Protein AF-A0A9P6XRP1-F1 (afdb_monomer)

Solvent-accessible surface area (backbone atoms only — not comparable to full-atom values): 5978 Å² total; per-residue (Å²): 118,66,73,61,54,53,50,50,51,53,54,51,52,73,62,28,46,58,67,62,19,50,52,28,44,57,47,39,51,54,45,50,51,39,52,51,50,14,52,76,66,71,29,78,75,38,48,65,73,31,48,69,54,22,50,59,43,39,60,51,50,51,52,46,34,73,76,72,41,77,68,39,49,83,39,25,36,68,64,21,25,47,23,54,51,51,41,44,73,55,21,72,96,36,57,67,60,33,65,71,50,61,78,63,78,77,78,78,135

Mean predicted aligned error: 6.59 Å

Radius of gyration: 15.93 Å; Cα contacts (8 Å, |Δi|>4): 93; chains: 1; bounding box: 31×44×41 Å

Secondary structure (DSSP, 8-state):
-HHHHHHHHHHHHHHS-HHHHHHHHHHHHHHHHHHHHHHHTTSGGGGGGGHHHHHHHHHHHHHHHHHH-S--HHHHHHHHHHHHHHHHHT-TT-HHHHHHHGGGGG---

pLDDT: mean 87.49, std 15.51, range [41.03, 98.69]

Organism: NCBI:txid936053

Nearest PDB structures (foldseek):
  8e0m-assembly1_C  TM=4.552E-01  e=9.151E-01  synthetic construct
  6xr2-assembly2_D  TM=5.315E-01  e=1.558E+00  synthetic construct
  8e0m-assembly2_E  TM=5.273E-01  e=3.648E+00  synthetic construct

Sequence (109 aa):
MLARADAMQKQRAGLLDELLRRELLDREARDQAAQHAAIADGGGEAFKGTAPVAKAN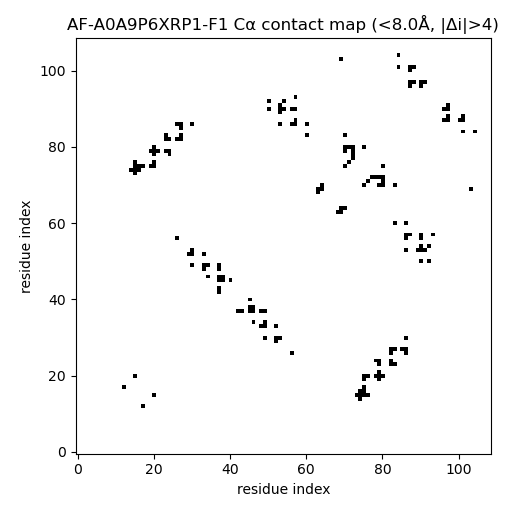AEWLKTVIAEKGWPTRSRVGRDGAKAAWLLVQHADQDPDFQAQVLPHRSTRR

Structure (mmCIF, N/CA/C/O backbone):
data_AF-A0A9P6XRP1-F1
#
_entry.id   AF-A0A9P6XRP1-F1
#
loop_
_atom_site.group_PDB
_atom_site.id
_atom_site.type_symbol
_atom_site.label_atom_id
_atom_site.label_alt_id
_atom_site.label_comp_id
_atom_site.label_asym_id
_atom_site.label_entity_id
_atom_site.label_seq_id
_atom_site.pdbx_PDB_ins_code
_atom_site.Cartn_x
_atom_site.Cartn_y
_atom_site.Cartn_z
_atom_site.occupancy
_atom_site.B_iso_or_equiv
_atom_site.auth_seq_id
_atom_site.auth_comp_id
_atom_site.auth_asym_id
_atom_site.auth_atom_id
_atom_site.pdbx_PDB_model_num
ATOM 1 N N . MET A 1 1 ? -18.897 28.769 14.129 1.00 57.03 1 MET A N 1
ATOM 2 C CA . MET A 1 1 ? -19.051 27.385 13.619 1.00 57.03 1 MET A CA 1
ATOM 3 C C . MET A 1 1 ? -17.713 26.683 13.346 1.00 57.03 1 MET A C 1
ATOM 5 O O . MET A 1 1 ? -17.628 25.501 13.640 1.00 57.03 1 MET A O 1
ATOM 9 N N . LEU A 1 2 ? -16.662 27.384 12.893 1.00 61.72 2 LEU A N 1
ATOM 10 C CA . LEU A 1 2 ? -15.344 26.805 12.551 1.00 61.72 2 LEU A CA 1
ATOM 11 C C . LEU A 1 2 ? -14.619 26.069 13.704 1.00 61.72 2 LEU A C 1
ATOM 13 O O . LEU A 1 2 ? -14.186 24.939 13.524 1.00 61.72 2 LEU A O 1
ATOM 17 N N . ALA A 1 3 ? -14.583 26.629 14.919 1.00 66.69 3 ALA A N 1
ATOM 18 C CA . ALA A 1 3 ? -13.836 26.032 16.040 1.00 66.69 3 ALA A CA 1
ATOM 19 C C . ALA A 1 3 ? -14.359 24.655 16.513 1.00 66.69 3 ALA A C 1
ATOM 21 O O . ALA A 1 3 ? -13.591 23.829 17.002 1.00 66.69 3 ALA A O 1
ATOM 22 N N . ARG A 1 4 ? -15.665 24.382 16.355 1.00 63.12 4 ARG A N 1
ATOM 23 C CA . ARG A 1 4 ? -16.249 23.062 16.665 1.00 63.12 4 ARG A CA 1
ATOM 24 C C . ARG A 1 4 ? -15.907 22.021 15.597 1.00 63.12 4 ARG A C 1
ATOM 26 O O . ARG A 1 4 ? -15.683 20.868 15.950 1.00 63.12 4 ARG A O 1
ATOM 33 N N . ALA A 1 5 ? -15.835 22.421 14.327 1.00 58.97 5 ALA A N 1
ATOM 34 C CA . ALA A 1 5 ? -15.442 21.535 13.233 1.00 58.97 5 ALA A CA 1
ATOM 35 C C . ALA A 1 5 ? -13.969 21.108 13.362 1.00 58.97 5 ALA A C 1
ATOM 37 O O . ALA A 1 5 ? -13.679 19.916 13.287 1.00 58.97 5 ALA A O 1
ATOM 38 N N . ASP A 1 6 ? -13.078 22.047 13.694 1.00 59.38 6 ASP A N 1
ATOM 39 C CA . ASP A 1 6 ? -11.656 21.760 13.924 1.00 59.38 6 ASP A CA 1
ATOM 40 C C . ASP A 1 6 ? -11.427 20.850 15.139 1.00 59.38 6 ASP A C 1
ATOM 42 O O . ASP A 1 6 ? -10.606 19.933 15.089 1.00 59.38 6 ASP A O 1
ATOM 46 N N . ALA A 1 7 ? -12.171 21.056 16.231 1.00 61.81 7 ALA A N 1
ATOM 47 C CA . ALA A 1 7 ? -12.112 20.187 17.408 1.00 61.81 7 ALA A CA 1
ATOM 48 C C . ALA A 1 7 ? -12.607 18.765 17.097 1.00 61.81 7 ALA A C 1
ATOM 50 O O . ALA A 1 7 ? -11.963 17.793 17.492 1.00 61.81 7 ALA A O 1
ATOM 51 N N . MET A 1 8 ? -13.694 18.628 16.330 1.00 61.66 8 MET A N 1
ATOM 52 C CA . MET A 1 8 ? -14.182 17.326 15.867 1.00 61.66 8 MET A CA 1
ATOM 53 C C . MET A 1 8 ? -13.201 16.656 14.901 1.00 61.66 8 MET A C 1
ATOM 55 O O . MET A 1 8 ? -13.031 15.443 14.971 1.00 61.66 8 MET A O 1
ATOM 59 N N . GLN A 1 9 ? -12.520 17.408 14.033 1.00 58.97 9 GLN A N 1
ATOM 60 C CA . GLN A 1 9 ? -11.468 16.871 13.163 1.00 58.97 9 GLN A CA 1
ATOM 61 C C . GLN A 1 9 ? -10.245 16.408 13.953 1.00 58.97 9 GLN A C 1
ATOM 63 O O . GLN A 1 9 ? -9.753 15.315 13.691 1.00 58.97 9 GLN A O 1
ATOM 68 N N . LYS A 1 10 ? -9.792 17.171 14.953 1.00 56.56 10 LYS A N 1
ATOM 69 C CA . LYS A 1 10 ? -8.681 16.772 15.834 1.00 56.56 10 LYS A CA 1
ATOM 70 C C . LYS A 1 10 ? -9.030 15.562 16.700 1.00 56.56 10 LYS A C 1
ATOM 72 O O . LYS A 1 10 ? -8.217 14.656 16.833 1.00 56.56 10 LYS A O 1
ATOM 77 N N . GLN A 1 11 ? -10.249 15.504 17.234 1.00 58.88 11 GLN A N 1
ATOM 78 C CA . GLN A 1 11 ? -10.732 14.353 18.000 1.00 58.88 11 GLN A CA 1
ATOM 79 C C . GLN A 1 11 ? -10.902 13.115 17.110 1.00 58.88 11 GLN A C 1
ATOM 81 O O . GLN A 1 11 ? -10.578 12.008 17.527 1.00 58.88 11 GLN A O 1
ATOM 86 N N . ARG A 1 12 ? -11.352 13.297 15.863 1.00 57.28 12 ARG A N 1
ATOM 87 C CA . ARG A 1 12 ? -11.439 12.223 14.871 1.00 57.28 12 ARG A CA 1
ATOM 88 C C . ARG A 1 12 ? -10.050 11.738 14.456 1.00 57.28 12 ARG A C 1
ATOM 90 O O . ARG A 1 12 ? -9.876 10.536 14.379 1.00 57.28 12 ARG A O 1
ATOM 97 N N . ALA A 1 13 ? -9.072 12.628 14.287 1.00 56.22 13 ALA A N 1
ATOM 98 C CA . ALA A 1 13 ? -7.672 12.269 14.040 1.00 56.22 13 ALA A CA 1
ATOM 99 C C . ALA A 1 13 ? -7.040 11.511 15.223 1.00 56.22 13 ALA A C 1
ATOM 101 O O . ALA A 1 13 ? -6.320 10.546 15.014 1.00 56.22 13 ALA A O 1
ATOM 102 N N . GLY A 1 14 ? -7.376 11.865 16.471 1.00 58.84 14 GLY A N 1
ATOM 103 C CA . GLY A 1 14 ? -6.929 11.126 17.662 1.00 58.84 14 GLY A CA 1
ATOM 104 C C . GLY A 1 14 ? -7.532 9.720 17.819 1.00 58.84 14 GLY A C 1
ATOM 105 O O . GLY A 1 14 ? -7.004 8.921 18.586 1.00 58.84 14 GLY A O 1
ATOM 106 N N . LEU A 1 15 ? -8.622 9.410 17.105 1.00 66.38 15 LEU A N 1
ATOM 107 C CA . LEU A 1 15 ? -9.241 8.076 17.050 1.00 66.38 15 LEU A CA 1
ATOM 108 C C . LEU A 1 15 ? -8.732 7.226 15.873 1.00 66.38 15 LEU A C 1
ATOM 110 O O . LEU A 1 15 ? -9.008 6.026 15.831 1.00 66.38 15 LEU A O 1
ATOM 114 N N . LEU A 1 16 ? -8.037 7.835 14.908 1.00 78.44 16 LEU A N 1
ATOM 115 C CA . LEU A 1 16 ? -7.468 7.131 13.764 1.00 78.44 16 LEU A CA 1
ATOM 116 C C . LEU A 1 16 ? -6.093 6.562 14.126 1.00 78.44 16 LEU A C 1
ATOM 118 O O . LEU A 1 16 ? -5.305 7.183 14.836 1.00 78.44 16 LEU A O 1
ATOM 122 N N . ASP A 1 17 ? -5.780 5.385 13.588 1.00 91.50 17 ASP A N 1
ATOM 123 C CA . ASP A 1 17 ? -4.416 4.857 13.588 1.00 91.50 17 ASP A CA 1
ATOM 124 C C . ASP A 1 17 ? -3.611 5.633 12.531 1.00 91.50 17 ASP A C 1
ATOM 126 O O . ASP A 1 17 ? -3.450 5.193 11.391 1.00 91.50 17 ASP A O 1
ATOM 130 N N . GLU A 1 18 ? -3.181 6.848 12.890 1.00 92.31 18 GLU A N 1
ATOM 131 C CA . GLU A 1 18 ? -2.470 7.765 11.987 1.00 92.31 18 GLU A CA 1
ATOM 132 C C . GLU A 1 18 ? -1.111 7.204 11.545 1.00 92.31 18 GLU A C 1
ATOM 134 O O . GLU A 1 18 ? -0.655 7.494 10.439 1.00 92.31 18 GLU A O 1
ATOM 139 N N . LEU A 1 19 ? -0.483 6.347 12.360 1.00 94.81 19 LEU A N 1
ATOM 140 C CA . LEU A 1 19 ? 0.744 5.650 11.970 1.00 94.81 19 LEU A CA 1
ATOM 141 C C . LEU A 1 19 ? 0.464 4.623 10.873 1.00 94.81 19 LEU A C 1
ATOM 143 O O . LEU A 1 19 ? 1.150 4.620 9.852 1.00 94.81 19 LEU A O 1
ATOM 147 N N . LEU A 1 20 ? -0.571 3.793 11.040 1.00 95.94 20 LEU A N 1
ATOM 148 C CA . LEU A 1 20 ? -0.969 2.841 10.004 1.00 95.94 20 LEU A CA 1
ATOM 149 C C . LEU A 1 20 ? -1.435 3.557 8.734 1.00 95.94 20 LEU A C 1
ATOM 151 O O . LEU A 1 20 ? -1.093 3.132 7.635 1.00 95.94 20 LEU A O 1
ATOM 155 N N . ARG A 1 21 ? -2.190 4.652 8.866 1.00 96.44 21 ARG A N 1
ATOM 156 C CA . ARG A 1 21 ? -2.600 5.471 7.721 1.00 96.44 21 ARG A CA 1
ATOM 157 C C . ARG A 1 21 ? -1.391 6.010 6.963 1.00 96.44 21 ARG A C 1
ATOM 159 O O . ARG A 1 21 ? -1.361 5.895 5.743 1.00 96.44 21 ARG A O 1
ATOM 166 N N . ARG A 1 22 ? -0.405 6.575 7.662 1.00 97.50 22 ARG A N 1
ATOM 167 C CA . ARG A 1 22 ? 0.806 7.108 7.030 1.00 97.50 22 ARG A CA 1
ATOM 168 C C . ARG A 1 22 ? 1.581 6.020 6.291 1.00 97.50 22 ARG A C 1
ATOM 170 O O . ARG A 1 22 ? 1.905 6.215 5.128 1.00 97.50 22 ARG A O 1
ATOM 177 N N . GLU A 1 23 ? 1.779 4.858 6.911 1.00 98.31 23 GLU A N 1
ATOM 178 C CA . GLU A 1 23 ? 2.462 3.733 6.257 1.00 98.31 23 GLU A CA 1
ATOM 179 C C . GLU A 1 23 ? 1.692 3.226 5.024 1.00 98.31 23 GLU A C 1
ATOM 181 O O . GLU A 1 23 ? 2.297 2.922 3.997 1.00 98.31 23 GLU A O 1
ATOM 186 N N . LEU A 1 24 ? 0.355 3.178 5.084 1.00 98.31 24 LEU A N 1
ATOM 187 C CA . LEU A 1 24 ? -0.480 2.829 3.930 1.00 98.31 24 LEU A CA 1
ATOM 188 C C . LEU A 1 24 ? -0.275 3.802 2.762 1.00 98.31 24 LEU A C 1
ATOM 190 O O . LEU A 1 24 ? -0.115 3.360 1.625 1.00 98.31 24 LEU A O 1
ATOM 194 N N . LEU A 1 25 ? -0.246 5.107 3.039 1.00 98.56 25 LEU A N 1
ATOM 195 C CA . LEU A 1 25 ? -0.028 6.140 2.023 1.00 98.56 25 LEU A CA 1
ATOM 196 C C . LEU A 1 25 ? 1.395 6.095 1.452 1.00 98.56 25 LEU A C 1
ATOM 198 O O . LEU A 1 25 ? 1.568 6.195 0.239 1.00 98.56 25 LEU A O 1
ATOM 202 N N . ASP A 1 26 ? 2.408 5.872 2.291 1.00 98.69 26 ASP A N 1
ATOM 203 C CA . ASP A 1 26 ? 3.802 5.743 1.849 1.00 98.69 26 ASP A CA 1
ATOM 204 C C . ASP A 1 26 ? 4.009 4.490 0.977 1.00 98.69 26 ASP A C 1
ATOM 206 O O . ASP A 1 26 ? 4.862 4.462 0.082 1.00 98.69 26 ASP A O 1
ATOM 210 N N . ARG A 1 27 ? 3.224 3.431 1.206 1.00 98.62 27 ARG A N 1
ATOM 211 C CA . ARG A 1 27 ? 3.186 2.238 0.346 1.00 98.62 27 ARG A CA 1
ATOM 212 C C . ARG A 1 27 ? 2.444 2.472 -0.961 1.00 98.62 27 ARG A C 1
ATOM 214 O O . ARG A 1 27 ? 2.977 2.078 -1.996 1.00 98.62 27 ARG A O 1
ATOM 221 N N . GLU A 1 28 ? 1.281 3.132 -0.934 1.00 98.50 28 GLU A N 1
ATOM 222 C CA . GLU A 1 28 ? 0.566 3.554 -2.154 1.00 98.50 28 GLU A CA 1
ATOM 223 C C . GLU A 1 28 ? 1.482 4.421 -3.024 1.00 98.50 28 GLU A C 1
ATOM 225 O O . GLU A 1 28 ? 1.576 4.189 -4.222 1.00 98.50 28 GLU A O 1
ATOM 230 N N . ALA A 1 29 ? 2.223 5.365 -2.438 1.00 98.62 29 ALA A N 1
ATOM 231 C CA . ALA A 1 29 ? 3.129 6.232 -3.186 1.00 98.62 29 ALA A CA 1
ATOM 232 C C . ALA A 1 29 ? 4.241 5.451 -3.909 1.00 98.62 29 ALA A C 1
ATOM 234 O O . ALA A 1 29 ? 4.492 5.691 -5.090 1.00 98.62 29 ALA A O 1
ATOM 235 N N . ARG A 1 30 ? 4.889 4.494 -3.229 1.00 98.56 30 ARG A N 1
ATOM 236 C CA . ARG A 1 30 ? 5.923 3.632 -3.834 1.00 98.56 30 ARG A CA 1
ATOM 237 C C . ARG A 1 30 ? 5.361 2.727 -4.924 1.00 98.56 30 ARG A C 1
ATOM 239 O O . ARG A 1 30 ? 5.990 2.557 -5.963 1.00 98.56 30 ARG A O 1
ATOM 246 N N . ASP A 1 31 ? 4.185 2.162 -4.679 1.00 98.44 31 ASP A N 1
ATOM 247 C CA . ASP A 1 31 ? 3.467 1.335 -5.642 1.00 98.44 31 ASP A CA 1
ATOM 248 C C . ASP A 1 31 ? 3.116 2.134 -6.904 1.00 98.44 31 ASP A C 1
ATOM 250 O O . ASP A 1 31 ? 3.526 1.767 -8.002 1.00 98.44 31 ASP A O 1
ATOM 254 N N . GLN A 1 32 ? 2.474 3.292 -6.747 1.00 98.19 32 GLN A N 1
ATOM 255 C CA . GLN A 1 32 ? 2.114 4.166 -7.861 1.00 98.19 32 GLN A CA 1
ATOM 256 C C . GLN A 1 32 ? 3.340 4.690 -8.613 1.00 98.19 32 GLN A C 1
ATOM 258 O O . GLN A 1 32 ? 3.298 4.795 -9.834 1.00 98.19 32 GLN A O 1
ATOM 263 N N . ALA A 1 33 ? 4.449 4.980 -7.925 1.00 98.44 33 ALA A N 1
ATOM 264 C CA . ALA A 1 33 ? 5.697 5.354 -8.587 1.00 98.44 33 ALA A CA 1
ATOM 265 C C . ALA A 1 33 ? 6.217 4.231 -9.501 1.00 98.44 33 ALA A C 1
ATOM 267 O O . ALA A 1 33 ? 6.617 4.508 -10.631 1.00 98.44 33 ALA A O 1
ATOM 268 N N . ALA A 1 34 ? 6.156 2.971 -9.055 1.00 98.00 34 ALA A N 1
ATOM 269 C CA . ALA A 1 34 ? 6.526 1.823 -9.881 1.00 98.00 34 ALA A CA 1
ATOM 270 C C . ALA A 1 34 ? 5.562 1.636 -11.066 1.00 98.00 34 ALA A C 1
ATOM 272 O O . ALA A 1 34 ? 6.015 1.425 -12.190 1.00 98.00 34 ALA A O 1
ATOM 273 N N . GLN A 1 35 ? 4.251 1.777 -10.841 1.00 97.75 35 GLN A N 1
ATOM 274 C CA . GLN A 1 35 ? 3.240 1.702 -11.903 1.00 97.75 35 GLN A CA 1
ATOM 275 C C . GLN A 1 35 ? 3.448 2.797 -12.961 1.00 97.75 35 GLN A C 1
ATOM 277 O O . GLN A 1 35 ? 3.465 2.517 -14.157 1.00 97.75 35 GLN A O 1
ATOM 282 N N . HIS A 1 36 ? 3.670 4.045 -12.541 1.00 98.19 36 HIS A N 1
ATOM 283 C CA . HIS A 1 36 ? 3.942 5.155 -13.454 1.00 98.19 36 HIS A CA 1
ATOM 284 C C . HIS A 1 36 ? 5.251 4.973 -14.223 1.00 98.19 36 HIS A C 1
ATOM 286 O O . HIS A 1 36 ? 5.292 5.287 -15.410 1.00 98.19 36 HIS A O 1
ATOM 292 N N . ALA A 1 37 ? 6.300 4.449 -13.582 1.00 98.12 37 ALA A N 1
ATOM 293 C CA . ALA A 1 37 ? 7.554 4.139 -14.262 1.00 98.12 37 ALA A CA 1
ATOM 294 C C . ALA A 1 37 ? 7.354 3.067 -15.344 1.00 98.12 37 ALA A C 1
ATOM 296 O O . ALA A 1 37 ? 7.811 3.254 -16.467 1.00 98.12 37 ALA A O 1
ATOM 297 N N . ALA A 1 38 ? 6.606 1.999 -15.049 1.00 98.00 38 ALA A N 1
ATOM 298 C CA . ALA A 1 38 ? 6.283 0.965 -16.032 1.00 98.00 38 ALA A CA 1
ATOM 299 C C . ALA A 1 38 ? 5.458 1.514 -17.209 1.00 98.00 38 ALA A C 1
ATOM 301 O O . ALA A 1 38 ? 5.717 1.170 -18.358 1.00 98.00 38 ALA A O 1
ATOM 302 N N . ILE A 1 39 ? 4.492 2.401 -16.944 1.00 98.00 39 ILE A N 1
ATOM 303 C CA . ILE A 1 39 ? 3.720 3.083 -17.996 1.00 98.00 39 ILE A CA 1
ATOM 304 C C . ILE A 1 39 ? 4.631 3.965 -18.858 1.0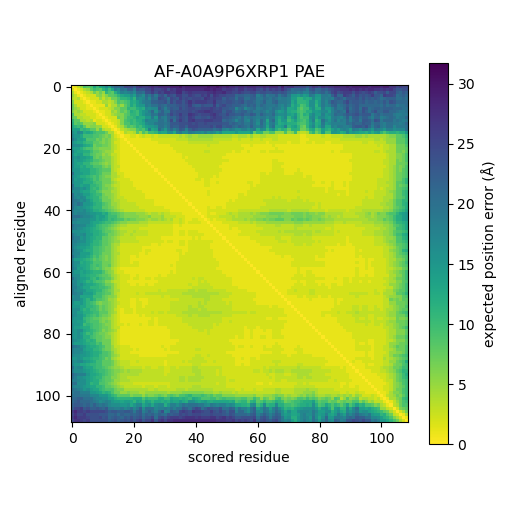0 98.00 39 ILE A C 1
ATOM 306 O O . ILE A 1 39 ? 4.520 3.943 -20.083 1.00 98.00 39 ILE A O 1
ATOM 310 N N . ALA A 1 40 ? 5.533 4.728 -18.236 1.00 98.12 40 ALA A N 1
ATOM 311 C CA . ALA A 1 40 ? 6.485 5.581 -18.943 1.00 98.12 40 ALA A CA 1
ATOM 312 C C . ALA A 1 40 ? 7.469 4.774 -19.810 1.00 98.12 40 ALA A C 1
ATOM 314 O O . ALA A 1 40 ? 7.877 5.255 -20.863 1.00 98.12 40 ALA A O 1
ATOM 315 N N . ASP A 1 41 ? 7.787 3.543 -19.406 1.00 97.50 41 ASP A N 1
ATOM 316 C CA . ASP A 1 41 ? 8.630 2.592 -20.142 1.00 97.50 41 ASP A CA 1
ATOM 317 C C . ASP A 1 41 ? 7.861 1.799 -21.225 1.00 97.50 41 ASP A C 1
ATOM 319 O O . ASP A 1 41 ? 8.348 0.816 -21.776 1.00 97.50 41 ASP A O 1
ATOM 323 N N . GLY A 1 42 ? 6.635 2.220 -21.558 1.00 96.12 42 GLY A N 1
ATOM 324 C CA . GLY A 1 42 ? 5.832 1.633 -22.636 1.00 96.12 42 GLY A CA 1
ATOM 325 C C . GLY A 1 42 ? 4.866 0.528 -22.200 1.00 96.12 42 GLY A C 1
ATOM 326 O O . GLY A 1 42 ? 4.169 -0.039 -23.042 1.00 96.12 42 GLY A O 1
ATOM 327 N N . GLY A 1 43 ? 4.761 0.250 -20.898 1.00 95.25 43 GLY A N 1
ATOM 328 C CA . GLY A 1 43 ? 3.836 -0.736 -20.341 1.00 95.25 43 GLY A CA 1
ATOM 329 C C . GLY A 1 43 ? 4.184 -2.180 -20.716 1.00 95.25 43 GLY A C 1
ATOM 330 O O . GLY A 1 43 ? 5.344 -2.537 -20.914 1.00 95.25 43 GLY A O 1
ATOM 331 N N . GLY A 1 44 ? 3.169 -3.049 -20.772 1.00 94.94 44 GLY A N 1
ATOM 332 C CA . GLY A 1 44 ? 3.341 -4.465 -21.108 1.00 94.94 44 GLY A CA 1
ATOM 333 C C . GLY A 1 44 ? 4.337 -5.170 -20.184 1.00 94.94 44 GLY A C 1
ATOM 334 O O . GLY A 1 44 ? 4.122 -5.264 -18.977 1.00 94.94 44 GLY A O 1
ATOM 335 N N . GLU A 1 45 ? 5.445 -5.641 -20.752 1.00 94.81 45 GLU A N 1
ATOM 336 C CA . GLU A 1 45 ? 6.511 -6.334 -20.020 1.00 94.81 45 GLU A CA 1
ATOM 337 C C . GLU A 1 45 ? 7.162 -5.466 -18.931 1.00 94.81 45 GLU A C 1
ATOM 339 O O . GLU A 1 45 ? 7.601 -6.008 -17.914 1.00 94.81 45 GLU A O 1
ATOM 344 N N . ALA A 1 46 ? 7.145 -4.134 -19.070 1.00 95.88 46 ALA A N 1
ATOM 345 C CA . ALA A 1 46 ? 7.660 -3.216 -18.054 1.00 95.88 46 ALA A CA 1
ATOM 346 C C . ALA A 1 46 ? 6.936 -3.366 -16.700 1.00 95.88 46 ALA A C 1
ATOM 348 O O . ALA A 1 46 ? 7.541 -3.172 -15.642 1.00 95.88 46 ALA A O 1
ATOM 349 N N . PHE A 1 47 ? 5.669 -3.809 -16.691 1.00 95.75 47 PHE A N 1
ATOM 350 C CA . PHE A 1 47 ? 4.928 -4.060 -15.449 1.00 95.75 47 PHE A CA 1
ATOM 351 C C . PHE A 1 47 ? 5.524 -5.194 -14.606 1.00 95.75 47 PHE A C 1
ATOM 353 O O . PHE A 1 47 ? 5.318 -5.208 -13.391 1.00 95.75 47 PHE A O 1
ATOM 360 N N . LYS A 1 48 ? 6.338 -6.091 -15.183 1.00 94.81 48 LYS A N 1
ATOM 361 C CA . LYS A 1 48 ? 7.081 -7.101 -14.406 1.00 94.81 48 LYS A CA 1
ATOM 362 C C . LYS A 1 48 ? 8.002 -6.455 -13.367 1.00 94.81 48 LYS A C 1
ATOM 364 O O . LYS A 1 48 ? 8.202 -7.021 -12.295 1.00 94.81 48 LYS A O 1
ATOM 369 N N . GLY A 1 49 ? 8.4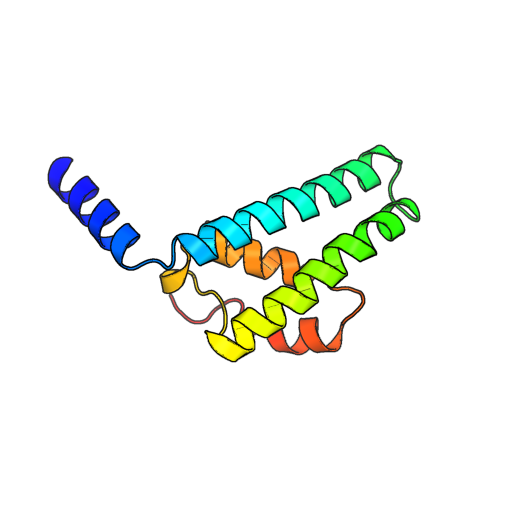92 -5.241 -13.637 1.00 95.31 49 GLY A N 1
ATOM 370 C CA . GLY A 1 49 ? 9.283 -4.445 -12.696 1.00 95.31 49 GLY A CA 1
ATOM 371 C C . GLY A 1 49 ? 8.514 -3.977 -11.454 1.00 95.31 49 GLY A C 1
ATOM 372 O O . GLY A 1 49 ? 9.136 -3.613 -10.459 1.00 95.31 49 GLY A O 1
ATOM 373 N N . THR A 1 50 ? 7.177 -4.025 -11.462 1.00 97.19 50 THR A N 1
ATOM 374 C CA . THR A 1 50 ? 6.338 -3.645 -10.308 1.00 97.19 50 THR A CA 1
ATOM 375 C C . THR A 1 50 ? 6.180 -4.778 -9.287 1.00 97.19 50 THR A C 1
ATOM 377 O O . THR A 1 50 ? 5.910 -4.518 -8.110 1.00 97.19 50 THR A O 1
ATOM 380 N N . ALA A 1 51 ? 6.425 -6.031 -9.698 1.00 96.06 51 ALA A N 1
ATOM 381 C CA . ALA A 1 51 ? 6.198 -7.223 -8.881 1.00 96.06 51 ALA A CA 1
ATOM 382 C C . ALA A 1 51 ? 6.934 -7.220 -7.524 1.00 96.06 51 ALA A C 1
ATOM 384 O O . ALA A 1 51 ? 6.325 -7.617 -6.528 1.00 96.06 51 ALA A O 1
ATOM 385 N N . PRO A 1 52 ? 8.194 -6.745 -7.403 1.00 97.12 52 PRO A N 1
ATOM 386 C CA . PRO A 1 52 ? 8.856 -6.664 -6.100 1.00 97.12 52 PRO A CA 1
ATOM 387 C C . PRO A 1 52 ? 8.129 -5.742 -5.110 1.00 97.12 52 PRO A C 1
ATOM 389 O O . PRO A 1 52 ? 8.006 -6.079 -3.932 1.00 97.12 52 PRO A O 1
ATOM 392 N N . VAL A 1 53 ? 7.611 -4.601 -5.583 1.00 97.94 53 VAL A N 1
ATOM 393 C CA . VAL A 1 53 ? 6.880 -3.635 -4.746 1.00 97.94 53 VAL A CA 1
ATOM 394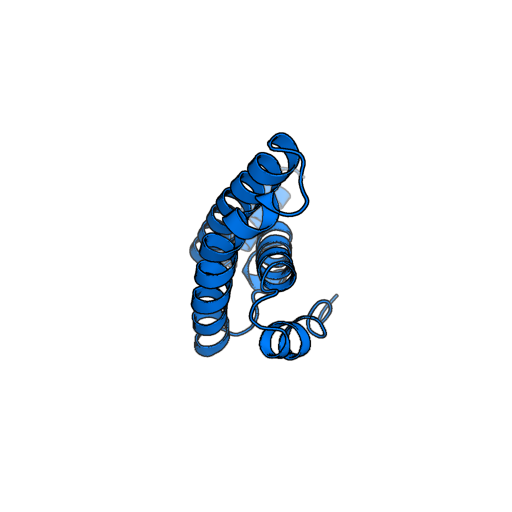 C C . VAL A 1 53 ? 5.519 -4.203 -4.348 1.00 97.94 53 VAL A C 1
ATOM 396 O O . VAL A 1 53 ? 5.170 -4.185 -3.167 1.00 97.94 53 VAL A O 1
ATOM 399 N N . ALA A 1 54 ? 4.790 -4.780 -5.306 1.00 97.31 54 ALA A N 1
ATOM 400 C CA . ALA A 1 54 ? 3.512 -5.441 -5.062 1.00 97.31 54 ALA A CA 1
ATOM 401 C C . ALA A 1 54 ? 3.627 -6.587 -4.042 1.00 97.31 54 ALA A C 1
ATOM 403 O O . ALA A 1 54 ? 2.838 -6.662 -3.097 1.00 97.31 54 ALA A O 1
ATOM 404 N N . LYS A 1 55 ? 4.652 -7.440 -4.171 1.00 97.69 55 LYS A N 1
ATOM 405 C C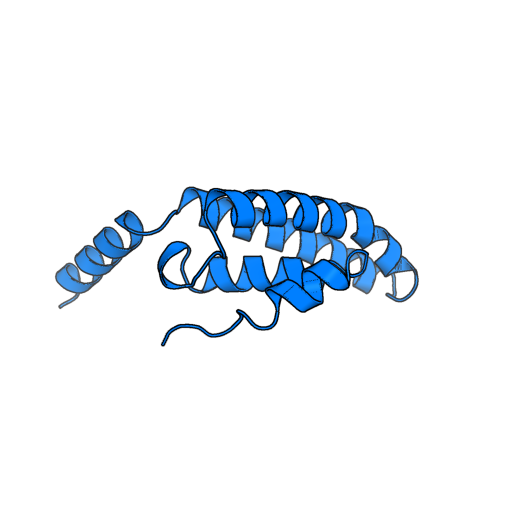A . LYS A 1 55 ? 4.914 -8.540 -3.233 1.00 97.69 55 LYS A CA 1
ATOM 406 C C . LYS A 1 55 ? 5.203 -8.033 -1.821 1.00 97.69 55 LYS A C 1
ATOM 408 O O . LYS A 1 55 ? 4.560 -8.480 -0.873 1.00 97.69 55 LYS A O 1
ATOM 413 N N . ALA A 1 56 ? 6.101 -7.057 -1.682 1.00 98.25 56 ALA A N 1
ATOM 414 C CA . ALA A 1 56 ? 6.432 -6.470 -0.384 1.00 98.25 56 ALA A CA 1
ATOM 415 C C . ALA A 1 56 ? 5.231 -5.763 0.276 1.00 98.25 56 ALA A C 1
ATOM 417 O O . ALA A 1 56 ? 5.133 -5.695 1.505 1.00 98.25 56 ALA A O 1
ATOM 418 N N . 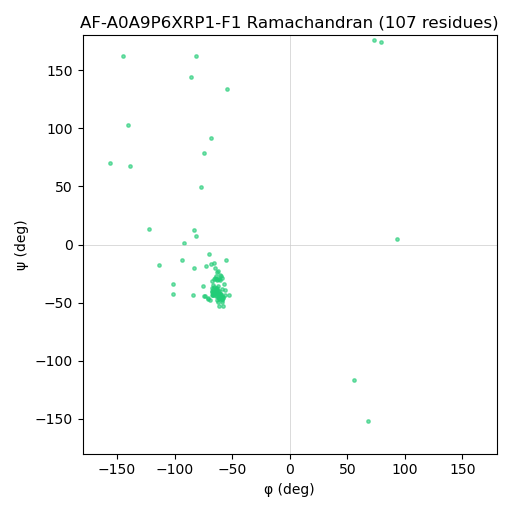ASN A 1 57 ? 4.315 -5.215 -0.525 1.00 98.44 57 ASN A N 1
ATOM 419 C CA . ASN A 1 57 ? 3.067 -4.629 -0.045 1.00 98.44 57 ASN A CA 1
ATOM 420 C C . ASN A 1 57 ? 2.061 -5.690 0.405 1.00 98.44 57 ASN A C 1
ATOM 422 O O . ASN A 1 57 ? 1.484 -5.539 1.481 1.00 98.44 57 ASN A O 1
ATOM 426 N N . ALA A 1 58 ? 1.891 -6.770 -0.358 1.00 97.44 58 ALA A N 1
ATOM 427 C CA . ALA A 1 58 ? 1.004 -7.872 -0.001 1.00 97.44 58 ALA A CA 1
ATOM 428 C C . ALA A 1 58 ? 1.449 -8.575 1.291 1.00 97.44 58 ALA A C 1
ATOM 430 O O . ALA A 1 58 ? 0.638 -8.764 2.196 1.00 97.44 58 ALA A O 1
ATOM 431 N N . GLU A 1 59 ? 2.737 -8.909 1.416 1.00 98.00 59 GLU A N 1
ATOM 432 C CA . GLU A 1 59 ? 3.293 -9.565 2.608 1.00 98.00 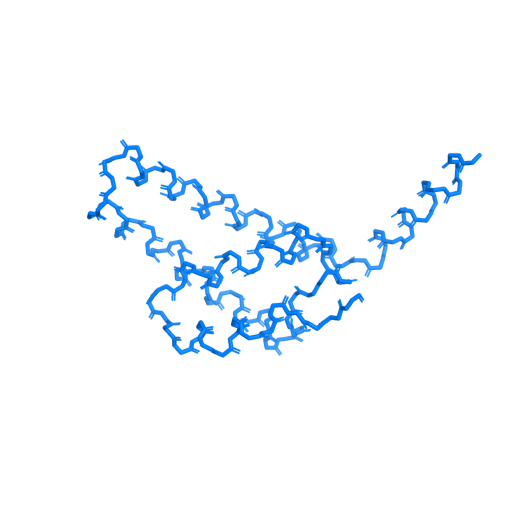59 GLU A CA 1
ATOM 433 C C . GLU A 1 59 ? 3.080 -8.724 3.868 1.00 98.00 59 GLU A C 1
ATOM 435 O O . GLU A 1 59 ? 2.580 -9.223 4.873 1.00 98.00 59 GLU A O 1
ATOM 440 N N . TRP A 1 60 ? 3.373 -7.427 3.795 1.00 98.31 60 TRP A N 1
ATOM 441 C CA . TRP A 1 60 ? 3.134 -6.512 4.908 1.00 98.31 60 TRP A CA 1
ATOM 442 C C . TRP A 1 60 ? 1.643 -6.337 5.220 1.00 98.31 60 TRP A C 1
ATOM 444 O O . TRP A 1 60 ? 1.242 -6.329 6.381 1.00 98.31 60 TRP A O 1
ATOM 454 N N . LEU A 1 61 ? 0.782 -6.219 4.207 1.00 97.31 61 LEU A N 1
ATOM 455 C CA . LEU A 1 61 ? -0.642 -6.013 4.455 1.00 97.31 61 LEU A CA 1
ATOM 456 C C . LEU A 1 61 ? -1.283 -7.251 5.098 1.00 97.31 61 LEU A C 1
ATOM 458 O O . LEU A 1 61 ? -2.178 -7.108 5.930 1.00 97.31 61 LEU A O 1
ATOM 462 N N . LYS A 1 62 ? -0.788 -8.456 4.791 1.00 96.69 62 LYS A N 1
ATOM 463 C CA . LYS A 1 62 ? -1.179 -9.685 5.493 1.00 96.69 62 LYS A CA 1
ATOM 464 C C . LYS A 1 62 ? -0.852 -9.630 6.983 1.00 96.69 62 LYS A C 1
ATOM 466 O O . LYS A 1 62 ? -1.708 -10.015 7.777 1.00 96.69 62 LYS A O 1
ATOM 471 N N . THR A 1 63 ? 0.322 -9.126 7.380 1.00 97.19 63 THR A N 1
ATOM 472 C CA . THR A 1 63 ? 0.657 -9.002 8.812 1.00 97.19 63 THR A CA 1
ATOM 473 C C . THR A 1 63 ? -0.255 -7.991 9.502 1.00 97.19 63 THR A C 1
ATOM 475 O O . THR A 1 63 ? -0.820 -8.289 10.550 1.00 97.19 63 THR A O 1
ATOM 478 N N . VAL A 1 64 ? -0.517 -6.845 8.864 1.00 95.81 64 VAL A N 1
ATOM 479 C CA . VAL A 1 64 ? -1.471 -5.845 9.370 1.00 95.81 64 VAL A CA 1
ATOM 480 C C . VAL A 1 64 ? -2.866 -6.441 9.549 1.00 95.81 64 VAL A C 1
ATOM 482 O O . VAL A 1 64 ? -3.503 -6.213 10.575 1.00 95.81 64 VAL A O 1
ATOM 485 N N . ILE A 1 65 ? -3.358 -7.200 8.568 1.00 94.19 65 ILE A N 1
ATOM 486 C CA . ILE A 1 65 ? -4.680 -7.831 8.642 1.00 94.19 65 ILE A CA 1
ATOM 487 C C . ILE A 1 65 ? -4.715 -8.890 9.747 1.00 94.19 65 ILE A C 1
ATOM 489 O O . ILE A 1 65 ? -5.697 -8.942 10.482 1.00 94.19 65 ILE A O 1
ATOM 493 N N . ALA A 1 66 ? -3.663 -9.695 9.899 1.00 92.88 66 ALA A N 1
ATOM 494 C CA . ALA A 1 66 ? -3.588 -10.708 10.947 1.00 92.88 66 ALA A CA 1
ATOM 495 C C . ALA A 1 66 ? -3.586 -10.092 12.358 1.00 92.88 66 ALA A C 1
ATOM 497 O O . ALA A 1 66 ? -4.266 -10.595 13.248 1.00 92.88 66 ALA A O 1
ATOM 498 N N . GLU A 1 67 ? -2.865 -8.986 12.559 1.00 91.94 67 GLU A N 1
ATOM 499 C CA . GLU A 1 67 ? -2.715 -8.348 13.874 1.00 91.94 67 GLU A CA 1
ATOM 500 C C . GLU A 1 67 ? -3.865 -7.399 14.223 1.00 91.94 67 GLU A C 1
ATOM 502 O O . GLU A 1 67 ? -4.344 -7.359 15.356 1.00 91.94 67 GLU A O 1
ATOM 507 N N . LYS A 1 68 ? -4.291 -6.585 13.255 1.00 89.62 68 LYS A N 1
ATOM 508 C CA . LYS A 1 68 ? -5.217 -5.468 13.478 1.00 89.62 68 LYS A CA 1
ATOM 509 C C . LYS A 1 68 ? -6.564 -5.686 12.793 1.00 89.62 68 LYS A C 1
ATOM 511 O O . LYS A 1 68 ? -7.535 -5.003 13.132 1.00 89.62 68 LYS A O 1
ATOM 516 N N . GLY A 1 69 ? -6.667 -6.598 11.832 1.00 91.50 69 GLY A N 1
ATOM 517 C CA . GLY A 1 69 ? -7.798 -6.694 10.909 1.00 91.50 69 GLY A CA 1
ATOM 518 C C . GLY A 1 69 ? -7.726 -5.663 9.777 1.00 91.50 69 GLY A C 1
ATOM 519 O O . GLY A 1 69 ? -6.871 -4.776 9.764 1.00 91.50 69 GLY A O 1
ATOM 520 N N . TRP A 1 70 ? -8.660 -5.763 8.827 1.00 93.25 70 TRP A N 1
ATOM 521 C CA . TRP A 1 70 ? -8.687 -4.921 7.626 1.00 93.25 70 TRP A CA 1
ATOM 522 C C . TRP A 1 70 ? -8.666 -3.404 7.940 1.00 93.25 70 TRP A C 1
ATOM 524 O O . TRP A 1 70 ? -9.448 -2.951 8.786 1.00 93.25 70 TRP A O 1
ATOM 534 N N . PRO A 1 71 ? -7.825 -2.589 7.262 1.00 93.44 71 PRO A N 1
ATOM 535 C CA . PRO A 1 71 ? -7.799 -1.136 7.443 1.00 93.44 71 PRO A CA 1
ATOM 536 C C . PRO A 1 71 ? -9.077 -0.455 6.921 1.00 93.44 71 PRO A C 1
ATOM 538 O O . PRO A 1 71 ? -9.203 -0.087 5.754 1.00 93.44 71 PRO A O 1
ATOM 541 N N . THR A 1 72 ? -10.065 -0.275 7.796 1.00 91.94 72 THR A N 1
ATOM 542 C CA . THR A 1 72 ? -11.337 0.374 7.445 1.00 91.94 72 THR A CA 1
ATOM 543 C C . THR A 1 72 ? -11.239 1.901 7.448 1.00 91.94 72 THR A C 1
ATOM 545 O O . THR A 1 72 ? -10.384 2.503 8.099 1.00 91.94 72 THR A O 1
ATOM 548 N N . ARG A 1 73 ? -12.210 2.564 6.801 1.00 90.75 73 ARG A N 1
ATOM 549 C CA . ARG A 1 73 ? -12.324 4.036 6.793 1.00 90.75 73 ARG A CA 1
ATOM 550 C C . ARG A 1 73 ? -12.423 4.650 8.188 1.00 90.75 73 ARG A C 1
ATOM 552 O O . ARG A 1 73 ? -11.952 5.763 8.398 1.00 90.75 73 ARG A O 1
ATOM 559 N N . SER A 1 74 ? -13.063 3.950 9.125 1.00 88.25 74 SER A N 1
ATOM 560 C CA . SER A 1 74 ? -13.207 4.412 10.507 1.00 88.25 74 SER A CA 1
ATOM 561 C C . SER A 1 74 ? -11.905 4.327 11.299 1.00 88.25 74 SER A C 1
ATOM 563 O O . SER A 1 74 ? -11.811 4.980 12.329 1.00 88.25 74 SER A O 1
ATOM 565 N N . ARG A 1 75 ? -10.927 3.532 10.840 1.00 89.88 75 ARG A N 1
ATOM 566 C CA . ARG A 1 75 ? -9.638 3.338 11.512 1.00 89.88 75 ARG A CA 1
ATOM 567 C C . ARG A 1 75 ? -8.509 4.146 10.887 1.00 89.88 75 ARG A C 1
ATOM 569 O O . ARG A 1 75 ? -7.707 4.699 11.619 1.00 89.88 75 ARG A O 1
ATOM 576 N N . VAL A 1 76 ? -8.431 4.202 9.559 1.00 93.31 76 VAL A N 1
ATOM 577 C CA . VAL A 1 76 ? -7.296 4.824 8.844 1.00 93.31 76 VAL A CA 1
ATOM 578 C C . VAL A 1 76 ? -7.724 5.954 7.907 1.00 93.31 76 VAL A C 1
ATOM 580 O O . VAL A 1 76 ? -6.961 6.377 7.048 1.00 93.31 76 VAL A O 1
ATOM 583 N N . GLY A 1 77 ? -8.961 6.436 8.028 1.00 92.12 77 GLY A N 1
ATOM 584 C CA . GLY A 1 77 ? -9.495 7.448 7.126 1.00 92.12 77 GLY A CA 1
ATOM 585 C C . GLY A 1 77 ? -9.822 6.895 5.735 1.00 92.12 77 GLY A C 1
ATOM 586 O O . GLY A 1 77 ? -9.630 5.718 5.419 1.00 92.12 77 GLY A O 1
ATOM 587 N N . ARG A 1 78 ? -10.398 7.753 4.887 1.00 92.88 78 ARG A N 1
ATOM 588 C CA . ARG A 1 78 ? -10.833 7.370 3.532 1.00 92.88 78 ARG A CA 1
ATOM 589 C C . ARG A 1 78 ? -9.650 7.025 2.628 1.00 92.88 78 ARG A C 1
ATOM 591 O O . ARG A 1 78 ? -9.753 6.094 1.837 1.00 92.88 78 ARG A O 1
ATOM 598 N N . ASP A 1 79 ? -8.587 7.805 2.724 1.00 95.50 79 ASP A N 1
ATOM 599 C CA . ASP A 1 79 ? -7.361 7.681 1.945 1.00 95.50 79 ASP A CA 1
ATOM 600 C C . ASP A 1 79 ? -6.551 6.451 2.365 1.00 95.50 79 ASP A C 1
ATOM 602 O O . ASP A 1 79 ? -6.242 5.640 1.504 1.00 95.50 79 ASP A O 1
ATOM 606 N N . GLY A 1 80 ? -6.347 6.208 3.664 1.00 95.81 80 GLY A N 1
ATOM 607 C CA . GLY A 1 80 ? -5.689 4.984 4.136 1.00 95.81 80 GLY A CA 1
ATOM 608 C C . GLY A 1 80 ? -6.443 3.713 3.723 1.00 95.81 80 GLY A C 1
ATOM 609 O O . GLY A 1 80 ? -5.846 2.754 3.241 1.00 95.81 80 GLY A O 1
ATOM 610 N N . ALA A 1 81 ? -7.776 3.710 3.822 1.00 94.50 81 ALA A N 1
ATOM 611 C CA . ALA A 1 81 ? -8.577 2.564 3.387 1.00 94.50 81 ALA A CA 1
ATOM 612 C C . ALA A 1 81 ? -8.514 2.348 1.862 1.00 94.50 81 ALA A C 1
ATOM 614 O O . ALA A 1 81 ? -8.540 1.210 1.393 1.00 94.50 81 ALA A O 1
ATOM 615 N N . LYS A 1 82 ? -8.428 3.434 1.079 1.00 94.81 82 LYS A N 1
ATOM 616 C CA . LYS A 1 82 ? -8.218 3.370 -0.375 1.00 94.81 82 LYS A CA 1
ATOM 617 C C . LYS A 1 82 ? -6.821 2.838 -0.702 1.00 94.81 82 LYS A C 1
ATOM 619 O O . LYS A 1 82 ? -6.711 1.993 -1.583 1.00 94.81 82 LYS A O 1
ATOM 624 N N . ALA A 1 83 ? -5.794 3.293 0.008 1.00 97.12 83 ALA A N 1
ATOM 625 C CA . ALA A 1 83 ? -4.426 2.822 -0.143 1.00 97.12 83 ALA A CA 1
ATOM 626 C C . ALA A 1 83 ? -4.346 1.310 0.101 1.00 97.12 83 ALA A C 1
ATOM 628 O O . ALA A 1 83 ? -3.934 0.578 -0.790 1.00 97.12 83 ALA A O 1
ATOM 629 N N . ALA A 1 84 ? -4.860 0.821 1.239 1.00 96.38 84 ALA A N 1
ATOM 630 C CA . ALA A 1 84 ? -4.913 -0.614 1.549 1.00 96.38 84 ALA A CA 1
ATOM 631 C C . ALA A 1 84 ? -5.576 -1.420 0.427 1.00 96.38 84 ALA A C 1
ATOM 633 O O . ALA A 1 84 ? -5.094 -2.472 0.018 1.00 96.38 84 ALA A O 1
ATOM 634 N N . TRP A 1 85 ? -6.680 -0.895 -0.097 1.00 94.56 85 TRP A N 1
ATOM 635 C CA . TRP A 1 85 ? -7.390 -1.501 -1.203 1.00 94.56 85 TRP A CA 1
ATOM 636 C C . TRP A 1 85 ? -6.569 -1.548 -2.508 1.00 94.56 85 TRP A C 1
ATOM 638 O O . TRP A 1 85 ? -6.552 -2.587 -3.169 1.00 94.56 85 TRP A O 1
ATOM 648 N N . LEU A 1 86 ? -5.878 -0.462 -2.867 1.00 95.50 86 LEU A N 1
ATOM 649 C CA . LEU A 1 86 ? -4.999 -0.417 -4.041 1.00 95.50 86 LEU A CA 1
ATOM 650 C C . LEU A 1 86 ? -3.864 -1.437 -3.936 1.00 95.50 86 LEU A C 1
ATOM 652 O O . LEU A 1 86 ? -3.623 -2.158 -4.898 1.00 95.50 86 LEU A O 1
ATOM 656 N N . LEU A 1 87 ? -3.243 -1.565 -2.758 1.00 97.19 87 LEU A N 1
ATOM 657 C CA . LEU A 1 87 ? -2.171 -2.541 -2.535 1.00 97.19 87 LEU A CA 1
ATOM 658 C C . LEU A 1 87 ? -2.627 -3.983 -2.800 1.00 97.19 87 LEU A C 1
ATOM 660 O O . LEU A 1 87 ? -1.871 -4.769 -3.362 1.00 97.19 87 LEU A O 1
ATOM 664 N N . VAL A 1 88 ? -3.865 -4.333 -2.429 1.00 95.75 88 VAL A N 1
ATOM 665 C CA . VAL A 1 88 ? -4.432 -5.659 -2.732 1.00 95.75 88 VAL A CA 1
ATOM 666 C C . VAL A 1 88 ? -4.628 -5.838 -4.233 1.00 95.75 88 VAL A C 1
ATOM 668 O O . VAL A 1 88 ? -4.318 -6.899 -4.763 1.00 95.75 88 VAL A O 1
ATOM 671 N N . GLN A 1 89 ? -5.125 -4.823 -4.942 1.00 93.69 89 GLN A N 1
ATOM 672 C CA . GLN A 1 89 ? -5.368 -4.953 -6.381 1.00 93.69 89 GLN A CA 1
ATOM 673 C C . GLN A 1 89 ? -4.115 -5.245 -7.193 1.00 93.69 89 GLN A C 1
ATOM 675 O O . GLN A 1 89 ? -4.238 -5.888 -8.220 1.00 93.69 89 GLN A O 1
ATOM 680 N N . HIS A 1 90 ? -2.945 -4.793 -6.747 1.00 95.38 90 HIS A N 1
ATOM 681 C CA . HIS A 1 90 ? -1.691 -5.049 -7.455 1.00 95.38 90 HIS A CA 1
ATOM 682 C C . HIS A 1 90 ? -0.972 -6.311 -6.974 1.00 95.38 90 HIS A C 1
ATOM 684 O O . HIS A 1 90 ? 0.099 -6.627 -7.477 1.00 95.38 90 HIS A O 1
ATOM 690 N N . ALA A 1 91 ? -1.535 -7.052 -6.015 1.00 95.44 91 ALA A N 1
ATOM 691 C CA . ALA A 1 91 ? -0.979 -8.313 -5.535 1.00 95.44 91 ALA A CA 1
ATOM 692 C C . ALA A 1 91 ? -1.235 -9.485 -6.508 1.00 95.44 91 ALA A C 1
ATOM 694 O O . ALA A 1 91 ? -1.690 -10.544 -6.089 1.00 95.44 91 ALA A O 1
ATOM 695 N N . ASP A 1 92 ? -0.944 -9.306 -7.798 1.00 92.62 92 ASP A N 1
ATOM 696 C CA . ASP A 1 92 ? -1.256 -10.268 -8.870 1.00 92.62 92 ASP A CA 1
ATOM 697 C C . ASP A 1 92 ? -0.524 -11.606 -8.711 1.00 92.62 92 ASP A C 1
ATOM 699 O O . ASP A 1 92 ? -0.981 -12.645 -9.186 1.00 92.62 92 ASP A O 1
ATOM 703 N N . GLN A 1 93 ? 0.601 -11.606 -7.990 1.00 93.12 93 GLN A N 1
ATOM 704 C CA . GLN A 1 93 ? 1.309 -12.827 -7.604 1.00 93.12 93 GLN A CA 1
ATOM 705 C C . GLN A 1 93 ? 0.562 -13.673 -6.556 1.00 93.12 93 GLN A C 1
ATOM 707 O O . GLN A 1 93 ? 1.028 -14.758 -6.215 1.00 93.12 93 GLN A O 1
ATOM 712 N N . ASP A 1 94 ? -0.535 -13.163 -5.993 1.00 95.31 94 ASP A N 1
ATOM 713 C CA . ASP A 1 94 ? -1.269 -13.768 -4.884 1.00 95.31 94 ASP A CA 1
ATOM 714 C C . ASP A 1 94 ? -2.796 -13.662 -5.074 1.00 95.31 94 ASP A C 1
ATOM 716 O O . ASP A 1 94 ? -3.491 -12.935 -4.350 1.00 95.31 94 ASP A O 1
ATOM 720 N N . PRO A 1 95 ? -3.345 -14.379 -6.071 1.00 94.06 95 PRO A N 1
ATOM 721 C CA . PRO A 1 95 ? -4.767 -14.313 -6.402 1.00 94.06 95 PRO A CA 1
ATOM 722 C C . PRO A 1 95 ? -5.672 -14.787 -5.255 1.00 94.06 95 PRO A C 1
ATOM 724 O O . PRO A 1 95 ? -6.781 -14.272 -5.095 1.00 94.06 95 PRO A O 1
ATOM 727 N N . ASP A 1 96 ? -5.204 -15.711 -4.412 1.00 93.31 96 ASP A N 1
ATOM 728 C CA . ASP A 1 96 ? -5.955 -16.172 -3.241 1.00 93.31 96 ASP A CA 1
ATOM 729 C C . ASP A 1 96 ? -6.107 -15.053 -2.208 1.00 93.31 96 ASP A C 1
ATOM 731 O O . ASP A 1 96 ? -7.200 -14.835 -1.677 1.00 93.31 96 ASP A O 1
ATOM 735 N N . PHE A 1 97 ? -5.039 -14.291 -1.949 1.00 92.50 97 PHE A N 1
ATOM 736 C CA . PHE A 1 97 ? -5.114 -13.112 -1.091 1.00 92.50 97 PHE A CA 1
ATOM 737 C C . PHE A 1 97 ? -6.055 -12.048 -1.667 1.00 92.50 97 PHE A C 1
ATOM 739 O O . PHE A 1 97 ? -6.876 -11.488 -0.935 1.00 92.50 97 PHE A O 1
ATOM 746 N N . GLN A 1 98 ? -6.000 -11.800 -2.979 1.00 92.00 98 GLN A N 1
ATOM 747 C CA . GLN A 1 98 ? -6.930 -10.883 -3.642 1.00 92.00 98 GLN A CA 1
ATOM 748 C C . GLN A 1 98 ? -8.388 -11.326 -3.450 1.00 92.00 98 GLN A C 1
ATOM 750 O O . GLN A 1 98 ? -9.228 -10.526 -3.021 1.00 92.00 98 GLN A O 1
ATOM 755 N N . ALA A 1 99 ? -8.689 -12.600 -3.707 1.00 89.06 99 ALA A N 1
ATOM 756 C CA . ALA A 1 99 ? -10.031 -13.161 -3.587 1.00 89.06 99 ALA A CA 1
ATOM 757 C C . ALA A 1 99 ? -10.569 -13.112 -2.149 1.00 89.06 99 ALA A C 1
ATOM 759 O O . ALA A 1 99 ? -11.747 -12.818 -1.943 1.00 89.06 99 ALA A O 1
ATOM 760 N N . GLN A 1 100 ? -9.710 -13.344 -1.153 1.00 86.38 100 GLN A N 1
ATOM 761 C CA . GLN A 1 100 ? -10.085 -13.259 0.259 1.00 86.38 100 GLN A CA 1
ATOM 762 C C . GLN A 1 100 ? -10.439 -11.830 0.681 1.00 86.38 100 GLN A C 1
ATOM 764 O O . GLN A 1 100 ? -11.362 -11.625 1.465 1.00 86.38 100 GLN A O 1
ATOM 769 N N . VAL A 1 101 ? -9.716 -10.828 0.175 1.00 83.06 101 VAL A N 1
ATOM 770 C CA . VAL A 1 101 ? -9.747 -9.481 0.759 1.00 83.06 101 VAL A CA 1
ATOM 771 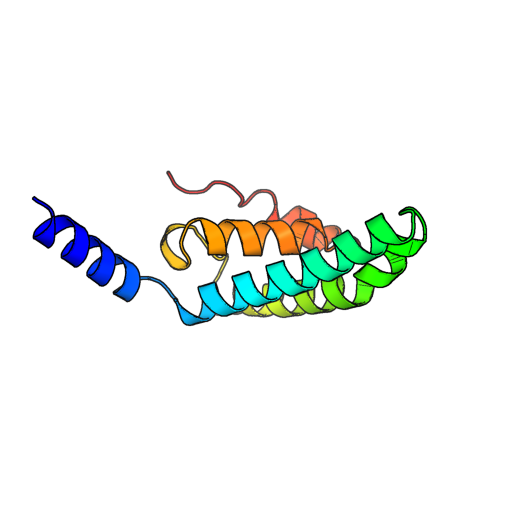C C . VAL A 1 101 ? -10.625 -8.494 -0.013 1.00 83.06 101 VAL A C 1
ATOM 773 O O . VAL A 1 101 ? -11.277 -7.638 0.592 1.00 83.06 101 VAL A O 1
ATOM 776 N N . LEU A 1 102 ? -10.709 -8.607 -1.340 1.00 78.69 102 LEU A N 1
ATOM 777 C CA . LEU A 1 102 ? -11.498 -7.689 -2.172 1.00 78.69 102 LEU A CA 1
ATOM 778 C C . LEU A 1 102 ? -13.013 -7.652 -1.860 1.00 78.69 102 LEU A C 1
ATOM 780 O O . LEU A 1 102 ? -13.592 -6.566 -1.982 1.00 78.69 102 LEU A O 1
ATOM 784 N N . PRO A 1 103 ? -13.676 -8.731 -1.398 1.00 75.31 103 PRO A N 1
ATOM 785 C CA . PRO A 1 103 ? -15.070 -8.667 -0.949 1.00 75.31 103 PRO A CA 1
ATOM 786 C C . PRO A 1 103 ? -15.295 -7.741 0.259 1.00 75.31 103 PRO A C 1
ATOM 788 O O . PRO A 1 103 ? -16.393 -7.220 0.449 1.00 75.31 103 PRO A O 1
ATOM 791 N N . HIS A 1 104 ? -14.258 -7.457 1.057 1.00 63.38 104 HIS A N 1
ATOM 792 C CA . HIS A 1 104 ? -14.352 -6.608 2.251 1.00 63.38 104 HIS A CA 1
ATOM 793 C C . HIS A 1 104 ? -14.313 -5.096 1.958 1.00 63.38 104 HIS A C 1
ATOM 795 O O . HIS A 1 104 ? -14.326 -4.280 2.885 1.00 63.38 104 HIS A O 1
ATOM 801 N N . ARG A 1 105 ? -14.350 -4.688 0.677 1.00 60.09 105 ARG A N 1
ATOM 802 C CA . ARG A 1 105 ? -14.386 -3.279 0.225 1.00 60.09 105 ARG A CA 1
ATOM 803 C C . ARG A 1 105 ? -15.528 -2.437 0.814 1.00 60.09 105 ARG A C 1
ATOM 805 O O . ARG A 1 105 ? -15.522 -1.218 0.635 1.00 60.09 105 ARG A O 1
ATOM 812 N N . SER A 1 106 ? -16.543 -3.019 1.455 1.00 50.62 106 SER A N 1
ATOM 813 C CA . SER A 1 106 ? -17.741 -2.276 1.874 1.00 50.62 106 SER A CA 1
ATOM 814 C C . SER A 1 106 ? -18.496 -2.902 3.047 1.00 50.62 106 SER A C 1
ATOM 816 O O . SER A 1 106 ? -19.639 -3.319 2.921 1.00 50.62 106 SER A O 1
ATOM 818 N N . THR A 1 107 ? -17.907 -2.860 4.235 1.00 45.22 107 THR A N 1
ATOM 819 C CA . THR A 1 107 ? -18.665 -2.884 5.499 1.00 45.22 107 THR A CA 1
ATOM 820 C C . THR A 1 107 ? -17.964 -1.909 6.445 1.00 45.22 107 THR A C 1
ATOM 822 O O . THR A 1 107 ? -16.878 -2.209 6.920 1.00 45.22 107 THR A O 1
ATOM 825 N N . ARG A 1 108 ? -18.431 -0.687 6.717 1.00 42.28 108 ARG A N 1
ATOM 826 C CA . ARG A 1 108 ? -19.796 -0.171 6.872 1.00 42.28 108 ARG A CA 1
ATOM 827 C C . ARG A 1 108 ? -19.908 1.267 6.329 1.00 42.28 108 ARG A C 1
ATOM 829 O O . ARG A 1 108 ? -18.893 1.930 6.115 1.00 42.28 1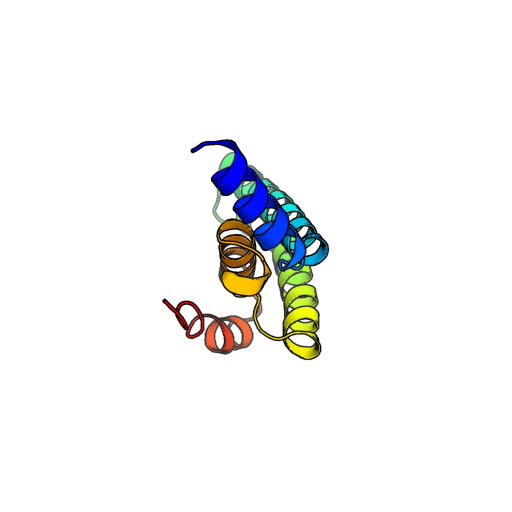08 ARG A O 1
ATOM 836 N N . ARG A 1 109 ? -21.160 1.673 6.089 1.00 41.03 109 ARG A N 1
ATOM 837 C CA . ARG A 1 109 ? -21.614 3.052 5.840 1.00 41.03 109 ARG A CA 1
ATOM 838 C C . ARG A 1 109 ? -21.072 4.033 6.876 1.00 41.03 109 ARG A C 1
ATOM 840 O O . ARG A 1 109 ? -20.873 3.594 8.030 1.00 41.03 109 ARG A O 1
#

Foldseek 3Di:
DVVVVVVVVVVLVVQAPQVLLVVLVVLLVVLVVQVVVCVVVVHDVSCVSSQVSLVVLLVVLVVCCVPPNQRDCSHNNPNSNVSSQVSLVSNPVCVVSNVVPVVVNQPDD

InterPro domains:
  IPR046732 Protein of unknown function DUF6624 [PF20329] (18-103)